Protein AF-A0A150SP52-F1 (afdb_monomer_lite)

Structure (mmCIF, N/CA/C/O backbone):
data_AF-A0A150SP52-F1
#
_entry.id   AF-A0A150SP52-F1
#
loop_
_atom_site.group_PDB
_atom_site.id
_atom_site.type_symbol
_atom_site.label_atom_id
_atom_site.label_alt_id
_atom_site.label_comp_id
_atom_site.label_asym_id
_atom_site.label_entity_id
_atom_site.label_seq_id
_atom_site.pdbx_PDB_ins_code
_atom_site.Cartn_x
_atom_site.Cartn_y
_atom_site.Cartn_z
_atom_site.occupancy
_atom_site.B_iso_or_equiv
_atom_site.auth_seq_id
_atom_site.auth_comp_id
_atom_site.auth_asym_id
_atom_site.auth_atom_id
_atom_site.pdbx_PDB_model_num
ATOM 1 N N . MET A 1 1 ? 2.725 12.149 -3.256 1.00 83.50 1 MET A N 1
ATOM 2 C CA . MET A 1 1 ? 2.586 10.810 -3.877 1.00 83.50 1 MET A CA 1
ATOM 3 C C . MET A 1 1 ? 3.387 10.650 -5.171 1.00 83.50 1 MET A C 1
ATOM 5 O O 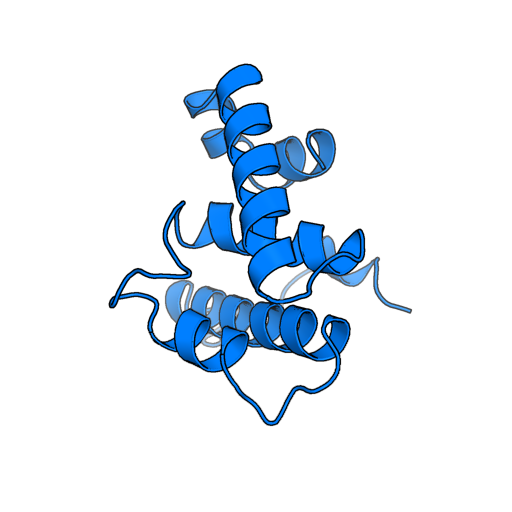. MET A 1 1 ? 4.352 9.914 -5.143 1.00 83.50 1 MET A O 1
ATOM 9 N N . LEU A 1 2 ? 3.062 11.315 -6.294 1.00 85.00 2 LEU A N 1
ATOM 10 C CA . LEU A 1 2 ? 3.757 11.040 -7.572 1.00 85.00 2 LEU A CA 1
ATOM 11 C C . LEU A 1 2 ? 5.269 11.324 -7.516 1.00 85.00 2 LEU A C 1
ATOM 13 O O . LEU A 1 2 ? 6.064 10.471 -7.881 1.00 85.00 2 LEU A O 1
ATOM 17 N N . THR A 1 3 ? 5.655 12.483 -6.979 1.00 88.06 3 THR A N 1
ATOM 18 C CA . THR A 1 3 ? 7.067 12.843 -6.767 1.00 88.06 3 THR A CA 1
ATOM 19 C C . THR A 1 3 ? 7.788 11.862 -5.837 1.00 88.06 3 THR A C 1
ATOM 21 O O . THR A 1 3 ? 8.936 11.524 -6.086 1.00 88.06 3 THR A O 1
ATOM 24 N N . HIS A 1 4 ? 7.102 11.357 -4.805 1.00 85.81 4 HIS A N 1
ATOM 25 C CA . HIS A 1 4 ? 7.640 10.328 -3.902 1.00 85.81 4 HIS A CA 1
ATOM 26 C C . HIS A 1 4 ? 7.919 9.024 -4.657 1.00 85.81 4 HIS A C 1
ATOM 28 O O . HIS A 1 4 ? 9.013 8.480 -4.565 1.00 85.81 4 HIS A O 1
ATOM 34 N N . LEU A 1 5 ? 6.980 8.577 -5.495 1.00 85.75 5 LEU A N 1
ATOM 35 C CA . LEU A 1 5 ? 7.156 7.375 -6.313 1.00 85.75 5 LEU A CA 1
ATOM 36 C C . LEU A 1 5 ? 8.259 7.534 -7.364 1.00 85.75 5 LEU A C 1
ATOM 38 O O . LEU A 1 5 ? 8.996 6.587 -7.606 1.00 85.75 5 LEU A O 1
ATOM 42 N N . GLN A 1 6 ? 8.421 8.724 -7.947 1.00 87.38 6 GLN A N 1
ATOM 43 C CA . GLN A 1 6 ? 9.538 9.024 -8.852 1.00 87.38 6 GLN A CA 1
ATOM 44 C C . GLN A 1 6 ? 10.900 8.931 -8.148 1.00 87.38 6 GLN A C 1
ATOM 46 O O . GLN A 1 6 ? 11.883 8.543 -8.770 1.00 87.38 6 GLN A O 1
ATOM 51 N N . GLN A 1 7 ? 10.968 9.268 -6.859 1.00 87.94 7 GLN A N 1
ATOM 52 C CA . GLN A 1 7 ? 12.196 9.169 -6.067 1.00 87.94 7 GLN A CA 1
ATOM 53 C C . GLN A 1 7 ? 12.476 7.735 -5.598 1.00 87.94 7 GLN A C 1
ATOM 55 O O . GLN A 1 7 ? 13.626 7.305 -5.616 1.00 87.94 7 GLN A O 1
ATOM 60 N N . MET A 1 8 ? 11.438 7.000 -5.192 1.00 84.12 8 MET A N 1
ATOM 61 C CA . MET A 1 8 ? 11.564 5.660 -4.605 1.00 84.12 8 MET A CA 1
ATOM 62 C C . MET A 1 8 ? 11.591 4.530 -5.643 1.00 84.12 8 MET A C 1
ATOM 64 O O . MET A 1 8 ? 12.293 3.540 -5.458 1.00 84.12 8 MET A O 1
ATOM 68 N N . PHE A 1 9 ? 10.848 4.674 -6.742 1.00 86.00 9 PHE A N 1
ATOM 69 C CA . PHE A 1 9 ? 10.674 3.651 -7.778 1.00 86.00 9 PHE A CA 1
ATOM 70 C C . PHE A 1 9 ? 10.883 4.222 -9.195 1.00 86.00 9 PHE A C 1
ATOM 72 O O . PHE A 1 9 ? 10.026 4.016 -10.061 1.00 86.00 9 PHE A O 1
ATOM 79 N N . PRO A 1 10 ? 12.006 4.917 -9.474 1.00 88.25 10 PRO A N 1
ATOM 80 C CA . PRO A 1 10 ? 12.205 5.638 -10.735 1.00 88.25 10 PRO A CA 1
ATOM 81 C C . PRO A 1 10 ? 12.036 4.729 -11.956 1.00 88.25 10 PRO A C 1
ATOM 83 O O . PRO A 1 10 ? 11.247 5.031 -12.843 1.00 88.25 10 PRO A O 1
ATOM 86 N N . ALA A 1 11 ? 12.661 3.547 -11.945 1.00 87.94 11 ALA A N 1
ATOM 87 C CA . ALA A 1 11 ? 12.563 2.593 -13.049 1.00 87.94 11 ALA A CA 1
ATOM 88 C C . ALA A 1 11 ? 11.125 2.097 -13.299 1.00 87.94 11 ALA A C 1
ATOM 90 O O . ALA A 1 11 ? 10.741 1.851 -14.439 1.00 87.94 11 ALA A O 1
ATOM 91 N N . TYR A 1 12 ? 10.318 1.945 -12.246 1.00 84.44 12 TYR A N 1
ATOM 92 C CA . TYR A 1 12 ? 8.936 1.482 -12.382 1.00 84.44 12 TYR A CA 1
ATOM 93 C C . TYR A 1 12 ? 8.030 2.595 -12.919 1.00 84.44 12 TYR A C 1
ATOM 95 O O . TYR A 1 12 ? 7.174 2.343 -13.768 1.00 84.44 12 TYR A O 1
ATOM 103 N N . VAL A 1 13 ? 8.254 3.833 -12.465 1.00 87.44 13 VAL A N 1
ATOM 104 C CA . VAL A 1 13 ? 7.565 5.020 -12.984 1.00 87.44 13 VAL A CA 1
ATOM 105 C C . VAL A 1 13 ? 7.924 5.269 -14.448 1.00 87.44 13 VAL A C 1
ATOM 107 O O . VAL A 1 13 ? 7.023 5.532 -15.238 1.00 87.44 13 VAL A O 1
ATOM 110 N N . ASP A 1 14 ? 9.190 5.108 -14.838 1.00 90.38 14 ASP A N 1
ATOM 111 C CA . ASP A 1 14 ? 9.633 5.263 -16.229 1.00 90.38 14 ASP A CA 1
ATOM 112 C C . ASP A 1 14 ? 8.946 4.258 -17.166 1.00 90.38 14 ASP A C 1
ATOM 114 O O . ASP A 1 14 ? 8.532 4.610 -18.270 1.00 90.38 14 ASP A O 1
ATOM 118 N N . VAL A 1 15 ? 8.771 3.011 -16.715 1.00 91.69 15 VAL A N 1
ATOM 119 C CA . VAL A 1 15 ? 8.079 1.965 -17.487 1.00 91.69 15 VAL A CA 1
ATOM 120 C C . VAL A 1 15 ? 6.571 2.220 -17.580 1.00 91.69 15 VAL A C 1
ATOM 122 O O . VAL A 1 15 ? 5.977 2.015 -18.638 1.00 91.69 15 VAL A O 1
ATOM 125 N N . LEU A 1 16 ? 5.932 2.648 -16.487 1.00 89.06 16 LEU A N 1
ATOM 126 C CA . LEU A 1 16 ? 4.492 2.939 -16.457 1.00 89.06 16 LEU A CA 1
ATOM 127 C C . LEU A 1 16 ? 4.123 4.257 -17.149 1.00 89.06 16 LEU A C 1
ATOM 129 O O . LEU A 1 16 ? 2.980 4.422 -17.585 1.00 89.06 16 LEU A O 1
ATOM 133 N N . GLY A 1 17 ? 5.056 5.207 -17.191 1.00 92.38 17 GLY A N 1
ATOM 134 C CA . GLY A 1 17 ? 4.798 6.603 -17.516 1.00 92.38 17 GLY A CA 1
ATOM 135 C C . GLY A 1 17 ? 3.933 7.312 -16.466 1.00 92.38 17 GLY A C 1
ATOM 136 O O . GLY A 1 17 ? 3.368 6.707 -15.547 1.00 92.38 17 GLY A O 1
ATOM 137 N N . ASP A 1 18 ? 3.787 8.628 -16.617 1.00 90.25 18 ASP A N 1
ATOM 138 C CA . ASP A 1 18 ? 3.021 9.463 -15.683 1.00 90.25 18 ASP A CA 1
ATOM 139 C C . ASP A 1 18 ? 1.549 9.040 -15.575 1.00 90.25 18 ASP A C 1
ATOM 141 O O . ASP A 1 18 ? 1.003 8.959 -14.470 1.00 90.25 18 ASP A O 1
ATOM 145 N N . ASP A 1 19 ? 0.899 8.739 -16.701 1.00 93.75 19 ASP A N 1
ATOM 146 C CA . ASP A 1 19 ? -0.515 8.352 -16.724 1.00 93.75 19 ASP A CA 1
ATOM 147 C C . ASP A 1 19 ? -0.745 6.989 -16.066 1.00 93.75 19 ASP A C 1
ATOM 149 O O . ASP A 1 19 ? -1.658 6.843 -15.246 1.00 93.75 19 ASP A O 1
ATOM 153 N N . GLY A 1 20 ? 0.117 6.008 -16.359 1.00 92.69 20 GLY A N 1
ATOM 154 C CA . GLY A 1 20 ? 0.080 4.691 -15.725 1.00 92.69 20 GLY A CA 1
ATOM 155 C C . GLY A 1 20 ? 0.335 4.784 -14.224 1.00 92.69 20 GLY A C 1
ATOM 156 O O . GLY A 1 20 ? -0.405 4.202 -13.428 1.00 92.69 20 GLY A O 1
ATOM 157 N N . THR A 1 21 ? 1.304 5.605 -13.819 1.00 93.25 21 THR A N 1
ATOM 158 C CA . THR A 1 21 ? 1.621 5.843 -12.406 1.00 93.25 21 THR A CA 1
ATOM 159 C C . THR A 1 21 ? 0.449 6.502 -11.681 1.00 93.25 21 THR A C 1
ATOM 161 O O . THR A 1 21 ? 0.044 6.053 -10.609 1.00 93.25 21 THR A O 1
ATOM 164 N N . ARG A 1 22 ? -0.182 7.523 -12.277 1.00 94.25 22 ARG A N 1
ATOM 165 C CA . ARG A 1 22 ? -1.384 8.163 -11.712 1.00 94.25 22 ARG A CA 1
ATOM 166 C C . ARG A 1 22 ? -2.564 7.200 -11.627 1.00 94.25 22 ARG A C 1
ATOM 168 O O . ARG A 1 22 ? -3.315 7.261 -10.653 1.00 94.25 22 ARG A O 1
ATOM 175 N N . ALA A 1 23 ? -2.748 6.331 -12.618 1.00 95.25 23 ALA A N 1
ATOM 176 C CA . ALA A 1 23 ? -3.791 5.311 -12.593 1.00 95.25 23 ALA A CA 1
ATOM 177 C C . ALA A 1 23 ? -3.553 4.291 -11.469 1.00 95.25 23 ALA A C 1
ATOM 179 O O . ALA A 1 23 ? -4.489 3.968 -10.736 1.00 95.25 23 ALA A O 1
ATOM 180 N N . LEU A 1 24 ? -2.306 3.848 -11.283 1.00 94.06 24 LEU A N 1
ATOM 181 C CA . LEU A 1 24 ? -1.937 2.916 -10.219 1.00 94.06 24 LEU A CA 1
ATOM 182 C C . LEU A 1 24 ? -2.097 3.546 -8.829 1.00 94.06 24 LEU A C 1
ATOM 184 O O . LEU A 1 24 ? -2.675 2.924 -7.943 1.00 94.06 24 LEU A O 1
ATOM 188 N N . VAL A 1 25 ? -1.708 4.814 -8.658 1.00 95.06 25 VAL A N 1
ATOM 189 C CA . VAL A 1 25 ? -1.971 5.575 -7.424 1.00 95.06 25 VAL A CA 1
ATOM 190 C C . VAL A 1 25 ? -3.468 5.642 -7.130 1.00 95.06 25 VAL A C 1
ATOM 192 O O . VAL A 1 25 ? -3.880 5.333 -6.016 1.00 95.06 25 VAL A O 1
ATOM 195 N N . LYS A 1 26 ? -4.301 6.015 -8.114 1.00 96.50 26 LYS A N 1
ATOM 196 C CA . LYS A 1 26 ? -5.764 6.076 -7.940 1.00 96.50 26 LYS A CA 1
ATOM 197 C C . LYS A 1 26 ? -6.336 4.720 -7.530 1.00 96.50 26 LYS A C 1
ATOM 199 O O . LYS A 1 26 ? -7.155 4.667 -6.618 1.00 96.50 26 LYS A O 1
ATOM 204 N N . LEU A 1 27 ? -5.876 3.639 -8.163 1.00 96.75 27 LEU A N 1
ATOM 205 C CA . LEU A 1 27 ? -6.262 2.278 -7.794 1.00 96.75 27 LEU A CA 1
ATOM 206 C C . LEU A 1 27 ? -5.878 1.961 -6.343 1.00 96.75 27 LEU A C 1
ATOM 208 O O . LEU A 1 27 ? -6.710 1.448 -5.597 1.00 96.75 27 LEU A O 1
ATOM 212 N N . GLY A 1 28 ? -4.653 2.301 -5.939 1.00 96.44 28 GLY A N 1
ATOM 213 C CA . GLY A 1 28 ? -4.179 2.141 -4.567 1.00 96.44 28 GLY A CA 1
ATOM 214 C C . GLY A 1 28 ? -5.033 2.906 -3.560 1.00 96.44 28 GLY A C 1
ATOM 215 O O . GLY A 1 28 ? -5.457 2.316 -2.574 1.00 96.44 28 GLY A O 1
ATOM 216 N N . VAL A 1 29 ? -5.385 4.166 -3.842 1.00 96.75 29 VAL A N 1
ATOM 217 C CA . VAL A 1 29 ? -6.291 4.958 -2.988 1.00 96.75 29 VAL A CA 1
ATOM 218 C C . VAL A 1 29 ? -7.655 4.280 -2.847 1.00 96.75 29 VAL A C 1
ATOM 220 O O . VAL A 1 29 ? -8.161 4.129 -1.736 1.00 96.75 29 VAL A O 1
ATOM 223 N N . THR A 1 30 ? -8.253 3.839 -3.957 1.00 97.75 30 THR A N 1
ATOM 224 C CA . THR A 1 30 ? -9.559 3.166 -3.934 1.00 97.75 30 THR A CA 1
ATOM 225 C C . THR A 1 30 ? -9.518 1.862 -3.137 1.00 97.75 30 THR A C 1
ATOM 227 O O . THR A 1 30 ? -10.437 1.599 -2.363 1.00 97.75 30 THR A O 1
ATOM 230 N N . ARG A 1 31 ? -8.468 1.048 -3.293 1.00 97.44 31 ARG A N 1
ATOM 231 C CA 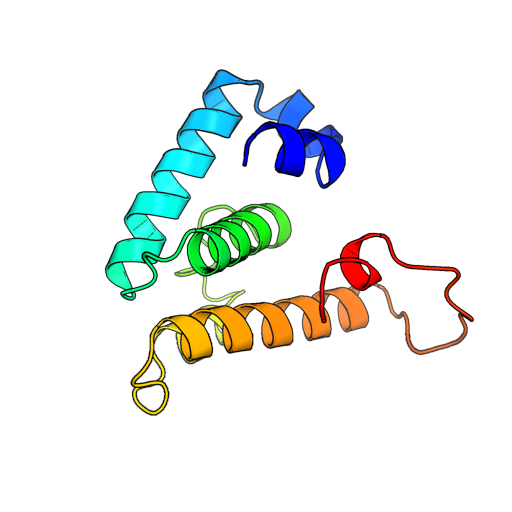. ARG A 1 31 ? -8.348 -0.222 -2.563 1.00 97.44 31 ARG A CA 1
ATOM 232 C C . ARG A 1 31 ? -8.011 -0.023 -1.087 1.00 97.44 31 ARG A C 1
ATOM 234 O O . ARG A 1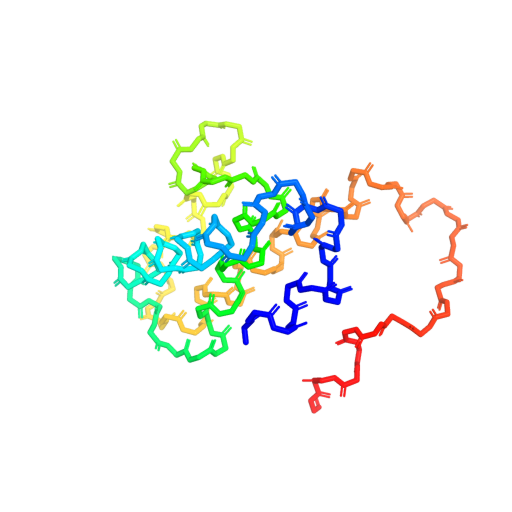 31 ? -8.625 -0.672 -0.250 1.00 97.44 31 ARG A O 1
ATOM 241 N N . ALA A 1 32 ? -7.130 0.917 -0.751 1.00 96.88 32 ALA A N 1
ATOM 242 C CA . ALA A 1 32 ? -6.824 1.274 0.634 1.00 96.88 32 ALA A CA 1
ATOM 243 C C . ALA A 1 32 ? -8.098 1.656 1.412 1.00 96.88 32 ALA A C 1
ATOM 245 O O . ALA A 1 32 ? -8.321 1.178 2.528 1.00 96.88 32 ALA A O 1
ATOM 246 N N . ALA A 1 33 ? -8.992 2.426 0.780 1.00 96.44 33 ALA A N 1
ATOM 247 C CA . ALA A 1 33 ? -10.269 2.814 1.371 1.00 96.44 33 ALA A CA 1
ATOM 248 C C . ALA A 1 33 ? -11.177 1.613 1.702 1.00 96.44 33 ALA A C 1
ATOM 250 O O . ALA A 1 33 ? -11.892 1.658 2.702 1.00 96.44 33 ALA A O 1
ATOM 251 N N . ALA A 1 34 ? -11.117 0.516 0.934 1.00 95.31 34 ALA A N 1
ATOM 252 C CA . ALA A 1 34 ? -11.870 -0.708 1.231 1.00 95.31 34 ALA A CA 1
ATOM 253 C C . ALA A 1 34 ? -11.422 -1.386 2.543 1.00 95.31 34 ALA A C 1
ATOM 255 O O . ALA A 1 34 ? -12.208 -2.097 3.165 1.00 95.31 34 ALA A O 1
ATOM 256 N N . TYR A 1 35 ? -10.196 -1.113 2.997 1.00 95.06 35 TYR A N 1
ATOM 257 C CA . TYR A 1 35 ? -9.648 -1.556 4.285 1.00 95.06 35 TYR A CA 1
ATOM 258 C C . TYR A 1 35 ? -9.733 -0.474 5.379 1.00 95.06 35 TYR A C 1
ATOM 260 O O . TYR A 1 35 ? -9.112 -0.591 6.442 1.00 95.06 35 TYR A O 1
ATOM 268 N N . GLY A 1 36 ? -10.477 0.607 5.119 1.00 95.00 36 GLY A N 1
ATOM 269 C CA . GLY A 1 36 ? -10.623 1.760 6.010 1.00 95.00 36 GLY A CA 1
ATOM 270 C C . GLY A 1 36 ? -9.404 2.686 6.049 1.00 95.00 36 GLY A C 1
ATOM 271 O O . GLY A 1 36 ? -9.401 3.651 6.811 1.00 95.00 36 GLY A O 1
ATOM 272 N N . ILE A 1 37 ? -8.368 2.420 5.247 1.00 96.31 37 ILE A N 1
ATOM 273 C CA . ILE A 1 37 ? -7.130 3.201 5.218 1.00 96.31 37 ILE A CA 1
ATOM 274 C C . ILE A 1 37 ? -7.369 4.449 4.363 1.00 96.31 37 ILE A C 1
ATOM 276 O O . ILE A 1 37 ? -7.327 4.398 3.135 1.00 96.31 37 ILE A O 1
ATOM 280 N N . VAL A 1 38 ? -7.653 5.569 5.027 1.00 95.06 38 VAL A N 1
ATOM 281 C CA . VAL A 1 38 ? -8.005 6.845 4.373 1.00 95.06 38 VAL A CA 1
ATOM 282 C C . VAL A 1 38 ? -7.059 7.996 4.715 1.00 95.06 38 VAL A C 1
ATOM 284 O O . VAL A 1 38 ? -7.134 9.051 4.089 1.00 95.06 38 VAL A O 1
ATOM 287 N N . SER A 1 39 ? -6.169 7.818 5.696 1.00 94.44 39 SER A N 1
ATOM 288 C CA . SER A 1 39 ? -5.159 8.825 6.025 1.00 94.44 39 SER A CA 1
ATOM 289 C C . SER A 1 39 ? -4.119 8.922 4.909 1.00 94.44 39 SER A C 1
ATOM 291 O O . SER A 1 39 ? -3.768 7.917 4.292 1.00 94.44 39 SER A O 1
ATOM 293 N N . GLU A 1 40 ? -3.588 10.122 4.664 1.00 93.31 40 GLU A N 1
ATOM 294 C CA . GLU A 1 40 ? -2.572 10.335 3.624 1.00 93.31 40 GLU A CA 1
ATOM 295 C C . GLU A 1 40 ? -1.365 9.405 3.814 1.00 93.31 40 GLU A C 1
ATOM 297 O O . GLU A 1 40 ? -0.933 8.743 2.871 1.00 93.31 40 GLU A O 1
ATOM 302 N N . ARG A 1 41 ? -0.881 9.285 5.057 1.00 92.62 41 ARG A N 1
ATOM 303 C CA . ARG A 1 41 ? 0.224 8.390 5.419 1.00 92.62 41 ARG A CA 1
ATOM 304 C C . ARG A 1 41 ? -0.113 6.922 5.156 1.00 92.62 41 ARG A C 1
ATOM 306 O O . ARG A 1 41 ? 0.696 6.215 4.563 1.00 92.62 41 ARG A O 1
ATOM 313 N N . GLY A 1 42 ? -1.294 6.462 5.568 1.00 95.50 42 GLY A N 1
ATOM 314 C CA . GLY A 1 42 ? -1.701 5.071 5.377 1.00 95.50 42 GLY A CA 1
ATOM 315 C C . GLY A 1 42 ? -1.886 4.716 3.902 1.00 95.50 42 GLY A C 1
ATOM 316 O O . GLY A 1 42 ? -1.458 3.652 3.460 1.00 95.50 42 GLY A O 1
ATOM 317 N N . VAL A 1 43 ? -2.462 5.630 3.119 1.00 96.56 43 VAL A N 1
ATOM 318 C CA . VAL A 1 43 ? -2.599 5.470 1.668 1.00 96.56 43 VAL A CA 1
ATOM 319 C C . VAL A 1 43 ? -1.227 5.449 0.993 1.00 96.56 43 VAL A C 1
ATOM 321 O O . VAL A 1 43 ? -1.015 4.620 0.111 1.00 96.56 43 VAL A O 1
ATOM 324 N N . CYS A 1 44 ? -0.288 6.304 1.413 1.00 95.00 44 CYS A N 1
ATOM 325 C CA . CYS A 1 44 ? 1.082 6.283 0.897 1.00 95.00 44 CYS A CA 1
ATOM 326 C C . CYS A 1 44 ? 1.737 4.917 1.124 1.00 95.00 44 CYS A C 1
ATOM 328 O O . CYS A 1 44 ? 2.221 4.320 0.171 1.00 95.00 44 CYS A O 1
ATOM 330 N N . ILE A 1 45 ? 1.654 4.381 2.348 1.00 95.81 45 ILE A N 1
ATOM 331 C CA . ILE A 1 45 ? 2.163 3.040 2.671 1.00 95.81 45 ILE A CA 1
ATOM 332 C C . ILE A 1 45 ? 1.534 1.984 1.758 1.00 95.81 45 ILE A C 1
ATOM 334 O O . ILE A 1 45 ? 2.238 1.161 1.182 1.00 95.81 45 ILE A O 1
ATOM 338 N N . TYR A 1 46 ? 0.210 2.006 1.605 1.00 97.56 46 TYR A N 1
ATOM 339 C CA . TYR A 1 46 ? -0.491 1.030 0.776 1.00 97.56 46 TYR A CA 1
ATOM 340 C C . TYR A 1 46 ? -0.018 1.069 -0.684 1.00 97.56 46 TYR A C 1
ATOM 342 O O . TYR A 1 46 ? 0.208 0.029 -1.303 1.00 97.56 46 TYR A O 1
ATOM 350 N N . VAL A 1 47 ? 0.141 2.274 -1.238 1.00 96.31 47 VAL A N 1
ATOM 351 C CA . VAL A 1 47 ? 0.637 2.473 -2.603 1.00 96.31 47 VAL A CA 1
ATOM 352 C C . VAL A 1 47 ? 2.095 2.024 -2.722 1.00 96.31 47 VAL A C 1
ATOM 354 O O . VAL A 1 47 ? 2.418 1.324 -3.675 1.00 96.31 47 VAL A O 1
ATOM 357 N N . ASP A 1 48 ? 2.959 2.339 -1.760 1.00 94.25 48 ASP A N 1
ATOM 358 C CA . ASP A 1 48 ? 4.363 1.913 -1.783 1.00 94.25 48 ASP A CA 1
ATOM 359 C C . ASP A 1 48 ? 4.483 0.379 -1.784 1.00 94.25 48 ASP A C 1
ATOM 361 O O . ASP A 1 48 ? 5.231 -0.195 -2.578 1.00 94.25 48 ASP A O 1
ATOM 365 N N . VAL A 1 49 ? 3.670 -0.306 -0.972 1.00 95.56 49 VAL A N 1
ATOM 366 C CA . VAL A 1 49 ? 3.605 -1.776 -0.954 1.00 95.56 49 VAL A CA 1
ATOM 367 C C . VAL A 1 49 ? 3.071 -2.328 -2.279 1.00 95.56 49 VAL A C 1
ATOM 369 O O . VAL A 1 49 ? 3.602 -3.316 -2.784 1.00 95.56 49 VAL A O 1
ATOM 372 N N . MET A 1 50 ? 2.089 -1.669 -2.902 1.00 95.69 50 MET A N 1
ATOM 373 C CA . MET A 1 50 ? 1.603 -2.036 -4.238 1.00 95.69 50 MET A CA 1
ATOM 374 C C . MET A 1 50 ? 2.694 -1.930 -5.312 1.00 95.69 50 MET A C 1
ATOM 376 O O . MET A 1 50 ? 2.759 -2.771 -6.207 1.00 95.69 50 MET A O 1
ATOM 380 N N . PHE A 1 51 ? 3.553 -0.914 -5.243 1.00 92.38 51 PHE A N 1
ATOM 381 C CA . PHE A 1 51 ? 4.673 -0.765 -6.175 1.00 92.38 51 PHE A CA 1
ATOM 382 C C . PHE A 1 51 ? 5.758 -1.822 -5.932 1.00 92.38 51 PHE A C 1
ATOM 384 O O . PHE A 1 51 ? 6.294 -2.369 -6.893 1.00 92.38 51 PHE A O 1
ATOM 391 N N . ALA A 1 52 ? 6.044 -2.152 -4.670 1.00 91.69 52 ALA A N 1
ATOM 392 C CA . ALA A 1 52 ? 7.083 -3.115 -4.312 1.00 91.69 52 ALA A CA 1
ATOM 393 C C . ALA A 1 52 ? 6.680 -4.581 -4.567 1.00 91.69 52 ALA A C 1
ATOM 395 O O . ALA A 1 52 ? 7.485 -5.365 -5.064 1.00 91.69 52 ALA A O 1
ATOM 396 N N . PHE A 1 53 ? 5.439 -4.958 -4.247 1.00 92.62 53 PHE A N 1
ATOM 397 C CA . PHE A 1 53 ? 4.970 -6.353 -4.293 1.00 92.62 53 PHE A CA 1
ATOM 398 C C . PHE A 1 53 ? 4.020 -6.646 -5.460 1.00 92.62 53 PHE A C 1
ATOM 400 O O . PHE A 1 53 ? 3.680 -7.802 -5.714 1.00 92.62 53 PHE A O 1
ATOM 407 N N . GLY A 1 54 ? 3.632 -5.615 -6.209 1.00 92.75 54 GLY A N 1
ATOM 408 C CA . GLY A 1 54 ? 2.791 -5.715 -7.392 1.00 92.75 54 GLY A CA 1
ATOM 409 C C . GLY A 1 54 ? 1.358 -5.239 -7.163 1.00 92.75 54 GLY A C 1
ATOM 410 O O . GLY A 1 54 ? 0.829 -5.215 -6.052 1.00 92.75 54 GLY A O 1
ATOM 411 N N . ARG A 1 55 ? 0.705 -4.886 -8.276 1.00 94.00 55 ARG A N 1
ATOM 412 C CA . ARG A 1 55 ? -0.634 -4.279 -8.325 1.00 94.00 55 ARG A CA 1
ATOM 413 C C . ARG A 1 55 ? -1.685 -4.993 -7.469 1.00 94.00 55 ARG A C 1
ATOM 415 O O . ARG A 1 55 ? -2.542 -4.326 -6.902 1.00 94.00 55 ARG A O 1
ATOM 422 N N . ASP A 1 56 ? -1.644 -6.320 -7.415 1.00 96.06 56 ASP A N 1
ATOM 423 C CA . ASP A 1 56 ? -2.676 -7.154 -6.791 1.00 96.06 56 ASP A CA 1
ATOM 424 C C . ASP A 1 56 ? -2.211 -7.838 -5.495 1.00 96.06 56 ASP A C 1
ATOM 426 O O . ASP A 1 56 ? -2.825 -8.815 -5.068 1.00 96.06 56 ASP A O 1
ATOM 430 N N . PHE A 1 57 ? -1.168 -7.310 -4.838 1.00 96.81 57 PHE A N 1
ATOM 431 C CA . PHE A 1 57 ? -0.612 -7.853 -3.588 1.00 96.81 57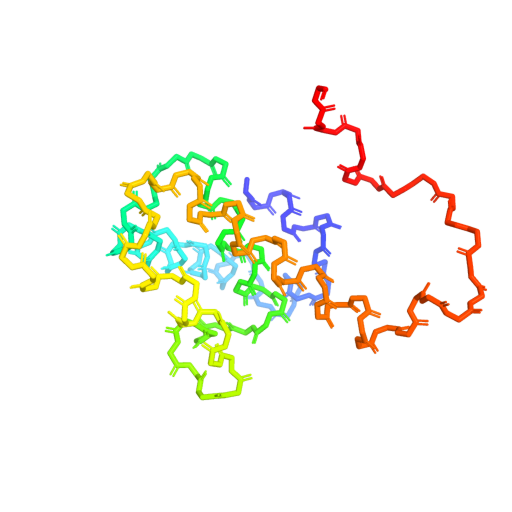 PHE A CA 1
ATOM 432 C C . PHE A 1 57 ? -1.665 -8.093 -2.485 1.00 96.81 57 PHE A C 1
ATOM 434 O O . PHE A 1 57 ? -1.509 -8.989 -1.665 1.00 96.81 57 PHE A O 1
ATOM 441 N N . ASP A 1 58 ? -2.756 -7.323 -2.469 1.00 96.69 58 ASP A N 1
ATOM 442 C CA . ASP A 1 58 ? -3.839 -7.427 -1.485 1.00 96.69 58 ASP A CA 1
ATOM 443 C C . ASP A 1 58 ? -4.839 -8.565 -1.769 1.00 96.69 58 ASP A C 1
ATOM 445 O O . ASP A 1 58 ? -5.823 -8.746 -1.050 1.00 96.69 58 ASP A O 1
ATOM 449 N N . SER A 1 59 ? -4.598 -9.336 -2.830 1.00 95.50 59 SER A N 1
ATOM 450 C CA . SER A 1 59 ? -5.414 -10.485 -3.240 1.00 95.50 59 SER A CA 1
ATOM 451 C C . SER A 1 59 ? -4.605 -11.657 -3.811 1.00 95.50 59 SER A C 1
ATOM 453 O O . SER A 1 59 ? -5.149 -12.750 -3.973 1.00 95.50 59 SER A O 1
ATOM 455 N N . ASP A 1 60 ? -3.317 -11.457 -4.098 1.00 94.81 60 ASP A N 1
ATOM 456 C CA . ASP A 1 60 ? -2.419 -12.479 -4.629 1.00 94.81 60 ASP A CA 1
ATOM 457 C C . ASP A 1 60 ? -2.040 -13.504 -3.538 1.00 94.81 60 ASP A C 1
ATOM 459 O O . ASP A 1 60 ? -1.508 -13.113 -2.495 1.00 94.81 60 ASP A O 1
ATOM 463 N N . PRO A 1 61 ? -2.231 -14.821 -3.760 1.00 92.00 61 PRO A N 1
ATOM 464 C CA . PRO A 1 61 ? -1.808 -15.863 -2.819 1.00 92.00 61 PRO A CA 1
ATOM 465 C C . PRO A 1 61 ? -0.314 -15.835 -2.465 1.00 92.00 61 PRO A C 1
ATOM 467 O O . PRO A 1 61 ? 0.067 -16.240 -1.368 1.00 92.00 61 PRO A O 1
ATOM 470 N N . ARG A 1 62 ? 0.548 -15.329 -3.357 1.00 91.75 62 ARG A N 1
ATOM 471 C CA . ARG A 1 62 ? 1.987 -15.130 -3.086 1.00 91.75 62 ARG A CA 1
ATOM 472 C C . ARG A 1 62 ? 2.228 -14.049 -2.030 1.00 91.75 62 ARG A C 1
ATOM 474 O O . ARG A 1 62 ? 3.285 -14.011 -1.405 1.00 91.75 62 ARG A O 1
ATOM 481 N N . CYS A 1 63 ? 1.233 -13.197 -1.807 1.00 94.44 63 CYS A N 1
ATOM 482 C CA . CYS A 1 63 ? 1.211 -12.134 -0.817 1.00 94.44 63 CYS A CA 1
ATOM 483 C C . CYS A 1 63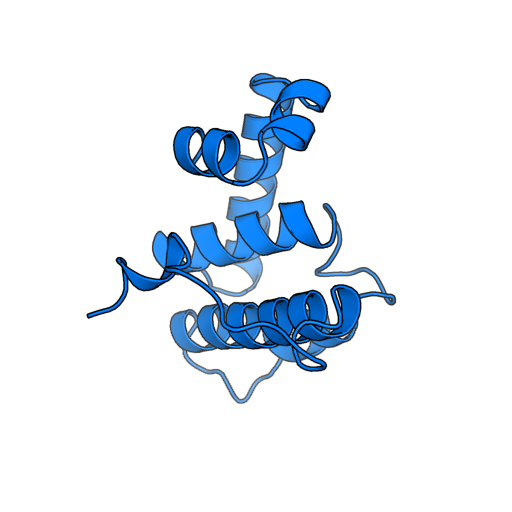 ? 0.187 -12.412 0.296 1.00 94.44 63 CYS A C 1
ATOM 485 O O . CYS A 1 63 ? -0.376 -11.476 0.856 1.00 94.44 63 CYS A O 1
ATOM 487 N N . ALA A 1 64 ? -0.028 -13.685 0.664 1.00 94.94 64 ALA A N 1
ATOM 488 C CA . ALA A 1 64 ? -0.963 -14.071 1.731 1.00 94.94 64 ALA A CA 1
ATOM 489 C C . ALA A 1 64 ? -0.771 -13.266 3.031 1.00 94.94 64 ALA A C 1
ATOM 491 O O . ALA A 1 64 ? -1.738 -12.840 3.647 1.00 94.94 64 ALA A O 1
ATOM 492 N N . TRP A 1 65 ? 0.476 -12.941 3.372 1.00 95.75 65 TRP A N 1
ATOM 493 C CA . TRP A 1 65 ? 0.821 -12.086 4.508 1.00 95.75 65 TRP A CA 1
ATOM 494 C C . TRP A 1 65 ? 0.152 -10.706 4.489 1.00 95.75 65 TRP A C 1
ATOM 496 O O . TRP A 1 65 ? -0.215 -10.186 5.539 1.00 95.75 65 TRP A O 1
ATOM 506 N N . ALA A 1 66 ? 0.003 -10.098 3.311 1.00 96.88 66 ALA A N 1
ATOM 507 C CA . ALA A 1 66 ? -0.618 -8.791 3.170 1.00 96.88 66 ALA A CA 1
ATOM 508 C C . ALA A 1 66 ? -2.128 -8.912 3.363 1.00 96.88 66 ALA A C 1
ATOM 510 O O . ALA A 1 66 ? -2.729 -8.070 4.024 1.00 96.88 66 ALA A O 1
ATOM 511 N N . ILE A 1 67 ? -2.723 -9.988 2.838 1.00 95.12 67 ILE A N 1
ATOM 512 C CA . ILE A 1 67 ? -4.137 -10.322 3.038 1.00 95.12 67 ILE A CA 1
ATOM 513 C C . ILE A 1 67 ? -4.418 -10.508 4.530 1.00 95.12 67 ILE A C 1
ATOM 515 O O . ILE A 1 67 ? -5.369 -9.914 5.041 1.00 95.12 67 ILE A O 1
ATOM 519 N N . ASP A 1 68 ? -3.577 -11.281 5.219 1.00 95.94 68 ASP A N 1
ATOM 520 C CA . ASP A 1 68 ? -3.709 -11.560 6.648 1.00 95.94 68 ASP A CA 1
ATOM 521 C C . ASP A 1 68 ? -3.653 -10.264 7.463 1.00 95.94 68 ASP A C 1
ATOM 523 O O . ASP A 1 68 ? -4.554 -10.000 8.254 1.00 95.94 68 ASP A O 1
ATOM 527 N N . VAL A 1 69 ? -2.670 -9.397 7.201 1.00 96.38 69 VAL A N 1
ATOM 528 C CA . VAL A 1 69 ? -2.534 -8.105 7.894 1.00 96.38 69 VAL A CA 1
ATOM 529 C C . VAL A 1 69 ? -3.700 -7.158 7.592 1.00 96.38 69 VAL A C 1
ATOM 531 O O . VAL A 1 69 ? -4.253 -6.535 8.499 1.00 96.38 69 VAL A O 1
ATOM 534 N N . LEU A 1 70 ? -4.098 -7.029 6.324 1.00 96.06 70 LEU A N 1
ATOM 535 C CA . LEU A 1 70 ? -5.163 -6.108 5.915 1.00 96.06 70 LEU A CA 1
ATOM 536 C C . LEU A 1 70 ? -6.536 -6.533 6.447 1.00 96.06 70 LEU A C 1
ATOM 538 O O . LEU A 1 70 ? -7.388 -5.676 6.702 1.00 96.06 70 LEU A O 1
ATOM 542 N N . ARG A 1 71 ? -6.756 -7.838 6.627 1.00 95.12 71 ARG A N 1
ATOM 543 C CA . ARG A 1 71 ? -8.028 -8.405 7.092 1.00 95.12 71 ARG A CA 1
ATOM 544 C C . ARG A 1 71 ? -8.032 -8.789 8.568 1.00 95.12 71 ARG A C 1
ATOM 546 O O . ARG A 1 71 ? -9.069 -9.251 9.040 1.00 95.12 71 ARG A O 1
ATOM 553 N N . ASP A 1 72 ? -6.936 -8.570 9.292 1.00 94.75 72 ASP A N 1
ATOM 554 C CA . ASP A 1 72 ? -6.854 -8.895 10.713 1.00 94.75 72 ASP A CA 1
ATOM 555 C C . ASP A 1 72 ? -7.896 -8.080 11.515 1.00 94.75 72 ASP A C 1
ATOM 557 O O . ASP A 1 72 ? -7.822 -6.841 11.574 1.00 94.75 72 ASP A O 1
ATOM 561 N N . PRO A 1 73 ? -8.887 -8.745 12.146 1.00 91.12 73 PRO A N 1
ATOM 562 C CA . PRO A 1 73 ? -9.915 -8.068 12.929 1.00 91.12 73 PRO A CA 1
ATOM 563 C C . PRO A 1 73 ? -9.378 -7.470 14.239 1.00 91.12 73 PRO A C 1
ATOM 565 O O . PRO A 1 73 ? -10.078 -6.676 14.874 1.00 91.12 73 PRO A O 1
ATOM 568 N N . GLN A 1 74 ? -8.162 -7.824 14.671 1.00 92.06 74 GLN A N 1
ATOM 569 C CA . GLN A 1 74 ? -7.530 -7.246 15.857 1.00 92.06 74 GLN A CA 1
ATOM 570 C C . GLN A 1 74 ? -7.141 -5.776 15.643 1.00 92.06 74 GLN A C 1
ATOM 572 O O . GLN A 1 74 ? -7.147 -4.993 16.597 1.00 92.06 74 GLN A O 1
ATOM 577 N N . TYR A 1 75 ? -6.870 -5.363 14.402 1.00 89.94 75 TYR A N 1
ATOM 578 C CA . TYR A 1 75 ? -6.508 -3.984 14.070 1.00 89.94 75 TYR A CA 1
ATOM 579 C C . TYR A 1 75 ? -7.762 -3.131 13.874 1.00 89.94 75 TYR A C 1
ATOM 581 O O . TYR A 1 75 ? -8.218 -2.875 12.763 1.00 89.94 75 TYR A O 1
ATOM 589 N N . LYS A 1 76 ? -8.359 -2.680 14.978 1.00 85.94 76 LYS A N 1
ATOM 590 C CA . LYS A 1 76 ? -9.576 -1.848 14.928 1.00 85.94 76 LYS A CA 1
ATOM 591 C C . LYS A 1 76 ? -9.342 -0.480 14.286 1.00 85.94 76 LYS A C 1
ATOM 593 O O . LYS A 1 76 ? -10.263 0.092 13.712 1.00 85.94 76 LYS A O 1
ATOM 598 N N . ASP A 1 77 ? -8.119 0.022 14.386 1.00 89.50 77 ASP A N 1
ATOM 599 C CA . ASP A 1 77 ? -7.699 1.303 13.839 1.00 89.50 77 ASP A CA 1
ATOM 600 C C . ASP A 1 77 ? -7.034 1.125 12.452 1.00 89.50 77 ASP A C 1
ATOM 602 O O . ASP A 1 77 ? -6.111 0.312 12.308 1.00 89.50 77 ASP A O 1
ATOM 606 N N . PRO A 1 78 ? -7.483 1.861 11.416 1.00 88.50 78 PRO A N 1
ATOM 607 C CA . PRO A 1 78 ? -6.872 1.813 10.092 1.00 88.50 78 PRO A CA 1
ATOM 608 C C . PRO A 1 78 ? -5.407 2.254 10.032 1.00 88.50 78 PRO A C 1
ATOM 610 O O . PRO A 1 78 ? -4.679 1.778 9.161 1.00 88.50 78 PRO A O 1
ATOM 613 N N . GLU A 1 79 ? -4.956 3.138 10.924 1.00 88.88 79 GLU A N 1
ATOM 614 C CA . GLU A 1 79 ? -3.559 3.581 10.937 1.00 88.88 79 GLU A CA 1
ATOM 615 C C . GLU A 1 79 ? -2.627 2.460 11.410 1.00 88.88 79 GLU A C 1
ATOM 617 O O . GLU A 1 79 ? -1.624 2.162 10.760 1.00 88.88 79 GLU A O 1
ATOM 622 N N . THR A 1 80 ? -3.031 1.744 12.456 1.00 93.62 80 THR A N 1
ATOM 623 C CA . THR A 1 80 ? -2.386 0.523 12.941 1.00 93.62 80 THR A CA 1
ATOM 624 C C . THR A 1 80 ? -2.318 -0.522 11.834 1.00 93.62 80 THR A C 1
ATOM 626 O O . THR A 1 80 ? -1.261 -1.106 11.613 1.00 93.62 80 THR A O 1
ATOM 629 N N . ARG A 1 81 ? -3.410 -0.732 11.086 1.00 94.88 81 ARG A N 1
ATOM 630 C CA . ARG A 1 81 ? -3.423 -1.667 9.949 1.00 94.88 81 ARG A CA 1
ATOM 631 C C . ARG A 1 81 ? -2.387 -1.286 8.889 1.00 94.88 81 ARG A C 1
ATOM 633 O O . ARG A 1 81 ? -1.629 -2.145 8.447 1.00 94.88 81 ARG A O 1
ATOM 640 N N . ALA A 1 82 ? -2.334 -0.015 8.492 1.00 95.38 82 ALA A N 1
ATOM 641 C CA . ALA A 1 82 ? -1.346 0.454 7.524 1.00 95.38 82 ALA A CA 1
ATOM 642 C C . ALA A 1 82 ? 0.089 0.308 8.059 1.00 95.38 82 ALA A C 1
ATOM 644 O O . ALA A 1 82 ? 0.972 -0.149 7.340 1.00 95.38 82 ALA A O 1
ATOM 645 N N . PHE A 1 83 ? 0.324 0.621 9.334 1.00 95.00 83 PHE A N 1
ATOM 646 C CA . PHE A 1 83 ? 1.634 0.458 9.961 1.00 95.00 83 PHE A CA 1
ATOM 647 C C . PHE A 1 83 ? 2.089 -1.009 9.997 1.00 95.00 83 PHE A C 1
ATOM 649 O O . PHE A 1 83 ? 3.218 -1.314 9.621 1.00 95.00 83 PHE A O 1
ATOM 656 N N . ARG A 1 84 ? 1.197 -1.940 10.355 1.00 96.81 84 ARG A N 1
ATOM 657 C CA . ARG A 1 84 ? 1.493 -3.381 10.316 1.00 96.81 84 ARG A CA 1
ATOM 658 C C . ARG A 1 84 ? 1.779 -3.876 8.905 1.00 96.81 84 ARG A C 1
ATOM 660 O O . ARG A 1 84 ? 2.647 -4.726 8.723 1.00 96.81 84 ARG A O 1
ATOM 667 N N . LEU A 1 85 ? 1.089 -3.324 7.905 1.00 97.06 85 LEU A N 1
ATOM 668 C CA . LEU A 1 85 ? 1.367 -3.640 6.507 1.00 97.06 85 LEU A CA 1
ATOM 669 C C . LEU A 1 85 ? 2.786 -3.206 6.120 1.00 97.06 85 LEU A C 1
ATOM 671 O O . LEU A 1 85 ? 3.502 -3.977 5.487 1.00 97.06 85 LEU A O 1
ATOM 675 N N . TYR A 1 86 ? 3.201 -2.008 6.538 1.00 95.56 86 TYR A N 1
ATOM 676 C CA . TYR A 1 86 ? 4.560 -1.513 6.329 1.00 95.56 86 TYR A CA 1
ATOM 677 C C . TYR A 1 86 ? 5.614 -2.411 6.989 1.00 95.56 86 TYR A C 1
ATOM 679 O O . TYR A 1 86 ? 6.559 -2.823 6.323 1.00 95.56 86 TYR A O 1
ATOM 687 N N . GLU A 1 87 ? 5.446 -2.767 8.266 1.00 95.75 87 GLU A N 1
ATOM 688 C CA . GLU A 1 87 ? 6.393 -3.648 8.967 1.00 95.75 87 GLU A CA 1
ATOM 689 C C . GLU A 1 87 ? 6.531 -5.007 8.267 1.00 95.75 87 GLU A C 1
ATOM 691 O O . GLU A 1 87 ? 7.641 -5.490 8.035 1.00 95.75 87 GLU A O 1
ATOM 696 N N . ALA A 1 88 ? 5.404 -5.607 7.873 1.00 95.75 88 ALA A N 1
ATOM 697 C CA . ALA A 1 88 ? 5.393 -6.899 7.197 1.00 95.75 88 ALA A CA 1
ATOM 698 C C . ALA A 1 88 ? 6.011 -6.852 5.788 1.00 95.75 88 ALA A C 1
ATOM 700 O O . ALA A 1 88 ? 6.598 -7.848 5.347 1.00 95.75 88 ALA A O 1
ATOM 701 N N . ALA A 1 89 ? 5.885 -5.714 5.098 1.00 94.94 89 ALA A N 1
ATOM 702 C CA . ALA A 1 89 ? 6.523 -5.449 3.815 1.00 94.94 89 ALA A CA 1
ATOM 703 C C . ALA A 1 89 ? 8.043 -5.299 3.968 1.00 94.94 89 ALA A C 1
ATOM 705 O O . ALA A 1 89 ? 8.795 -5.957 3.252 1.00 94.94 89 ALA A O 1
ATOM 706 N N . MET A 1 90 ? 8.496 -4.491 4.931 1.00 91.69 90 MET A N 1
ATOM 707 C CA . MET A 1 90 ? 9.923 -4.262 5.179 1.00 91.69 90 MET A CA 1
ATOM 708 C C . MET A 1 90 ? 10.651 -5.545 5.566 1.00 91.69 90 MET A C 1
ATOM 710 O O . MET A 1 90 ? 11.676 -5.847 4.967 1.00 91.69 90 MET A O 1
ATOM 714 N N . ALA A 1 91 ? 10.077 -6.354 6.461 1.00 92.56 91 ALA A N 1
ATOM 715 C CA . ALA A 1 91 ? 10.662 -7.644 6.829 1.00 92.56 91 ALA A CA 1
ATOM 716 C C . ALA A 1 91 ? 10.912 -8.543 5.602 1.00 92.56 91 ALA A C 1
ATOM 718 O O . ALA A 1 91 ? 11.928 -9.220 5.508 1.00 92.56 91 ALA A O 1
ATOM 719 N N . ARG A 1 92 ? 10.013 -8.507 4.611 1.00 91.69 92 ARG A N 1
ATOM 720 C CA . ARG A 1 92 ? 10.148 -9.304 3.383 1.00 91.69 92 ARG A CA 1
ATOM 721 C C . ARG A 1 92 ? 11.153 -8.746 2.396 1.00 91.69 92 ARG A C 1
ATOM 723 O O . ARG A 1 92 ? 11.777 -9.525 1.684 1.00 91.69 92 ARG A O 1
ATOM 730 N N . LEU A 1 93 ? 11.280 -7.425 2.321 1.00 87.69 93 LEU A N 1
ATOM 731 C CA . LEU A 1 93 ? 12.332 -6.801 1.527 1.00 87.69 93 LEU A CA 1
ATOM 732 C C . LEU A 1 93 ? 13.702 -7.105 2.135 1.00 87.69 93 LEU A C 1
ATOM 734 O O . LEU A 1 93 ? 14.610 -7.477 1.399 1.00 87.69 93 LEU A O 1
ATOM 738 N N . ASP A 1 94 ? 13.826 -7.043 3.459 1.00 86.56 94 ASP A N 1
ATOM 739 C CA . ASP A 1 94 ? 15.055 -7.391 4.173 1.00 86.56 94 ASP A CA 1
ATOM 740 C C . ASP A 1 94 ? 15.451 -8.855 3.952 1.00 86.56 94 ASP A C 1
ATOM 742 O O . ASP A 1 94 ? 16.606 -9.133 3.614 1.00 86.56 94 ASP A O 1
ATOM 746 N N . ASP A 1 95 ? 14.490 -9.777 4.070 1.00 82.94 95 ASP A N 1
ATOM 747 C CA . ASP A 1 95 ? 14.698 -11.202 3.799 1.00 82.94 95 ASP A CA 1
ATOM 748 C C . ASP A 1 95 ? 15.107 -11.443 2.336 1.00 82.94 95 ASP A C 1
ATOM 750 O O . ASP A 1 95 ? 16.043 -12.195 2.062 1.00 82.94 95 ASP A O 1
ATOM 754 N N . ALA A 1 96 ? 14.435 -10.786 1.383 1.00 78.00 96 ALA A N 1
ATOM 755 C CA . ALA A 1 96 ? 14.717 -10.927 -0.046 1.00 78.00 96 ALA A CA 1
ATOM 756 C C . ALA A 1 96 ? 16.080 -10.343 -0.451 1.00 78.00 96 ALA A C 1
ATOM 758 O O . ALA A 1 96 ? 16.708 -10.840 -1.386 1.00 78.00 96 ALA A O 1
ATOM 759 N N . LEU A 1 97 ? 16.532 -9.295 0.240 1.00 73.94 97 LEU A N 1
ATOM 760 C CA . LEU A 1 97 ? 17.818 -8.641 0.005 1.00 73.94 97 LEU A CA 1
ATOM 761 C C . LEU A 1 97 ? 18.960 -9.244 0.844 1.00 73.94 97 LEU A C 1
ATOM 763 O O . LEU A 1 97 ? 20.116 -8.882 0.635 1.00 73.94 97 LEU A O 1
ATOM 767 N N . GLY A 1 98 ? 18.667 -10.160 1.776 1.00 63.03 98 GLY A N 1
ATOM 768 C CA . GLY A 1 98 ? 19.667 -10.797 2.638 1.00 63.03 98 GLY A CA 1
ATOM 769 C C . GLY A 1 98 ? 20.394 -9.819 3.572 1.00 63.03 98 GLY A C 1
ATOM 770 O O . GLY A 1 98 ? 21.529 -10.080 3.973 1.00 63.03 98 GLY A O 1
ATOM 771 N N . LEU A 1 99 ? 19.766 -8.687 3.915 1.00 60.12 99 LEU A N 1
ATOM 772 C CA . LEU A 1 99 ? 20.417 -7.522 4.541 1.00 60.12 99 LEU A CA 1
ATOM 773 C C . LEU A 1 99 ? 20.910 -7.729 5.985 1.00 60.12 99 LEU A C 1
ATOM 775 O O . LEU A 1 99 ? 21.517 -6.829 6.557 1.00 60.12 99 LEU A O 1
ATOM 779 N N . TRP A 1 100 ? 20.727 -8.915 6.562 1.00 48.12 100 TRP A N 1
ATOM 780 C CA . TRP A 1 100 ? 21.167 -9.237 7.922 1.00 48.12 100 TRP A CA 1
ATOM 781 C C . TRP A 1 100 ? 22.426 -10.114 7.974 1.00 48.12 100 TRP A C 1
ATOM 783 O O . TRP A 1 100 ? 22.839 -10.508 9.063 1.00 48.12 100 TRP A O 1
ATOM 793 N N . ALA A 1 101 ? 23.059 -10.417 6.832 1.00 47.09 101 ALA A N 1
ATOM 794 C CA . ALA A 1 101 ? 24.312 -11.171 6.837 1.00 47.09 101 ALA A CA 1
ATOM 795 C C . ALA A 1 101 ? 25.550 -10.294 7.105 1.00 47.09 101 ALA A C 1
ATOM 797 O O . ALA A 1 101 ? 26.400 -10.722 7.877 1.00 47.09 101 ALA A O 1
ATOM 798 N N . GLU A 1 102 ? 25.685 -9.090 6.524 1.00 44.12 102 GLU A N 1
ATOM 799 C CA . GLU A 1 102 ? 26.926 -8.306 6.694 1.00 44.12 102 GLU A CA 1
ATOM 800 C C . GLU A 1 102 ? 26.870 -6.871 6.122 1.00 44.12 102 GLU A C 1
ATOM 802 O O . GLU A 1 102 ? 27.624 -6.546 5.211 1.00 44.12 102 GLU A O 1
ATOM 807 N N . VAL A 1 103 ? 25.995 -5.966 6.588 1.00 41.56 103 VAL A N 1
ATOM 808 C CA . VAL A 1 103 ? 26.072 -4.556 6.132 1.00 41.56 103 VAL A CA 1
ATOM 809 C C . VAL A 1 103 ? 25.778 -3.554 7.250 1.00 41.56 103 VAL A C 1
ATOM 811 O O . VAL A 1 103 ? 24.650 -3.403 7.706 1.00 41.56 103 VAL A O 1
ATOM 814 N N . THR A 1 104 ? 26.805 -2.791 7.631 1.00 48.72 104 THR A N 1
ATOM 815 C CA . THR A 1 104 ? 26.665 -1.482 8.284 1.00 48.72 104 THR A CA 1
ATOM 816 C C . THR A 1 104 ? 25.988 -0.529 7.297 1.00 48.72 104 THR A C 1
ATOM 818 O O . THR A 1 104 ? 26.617 -0.090 6.336 1.00 48.72 104 THR A O 1
ATOM 821 N N . ILE A 1 105 ? 24.701 -0.238 7.491 1.00 49.97 105 ILE A N 1
ATOM 822 C CA . ILE A 1 105 ? 23.919 0.628 6.595 1.00 49.97 105 ILE A CA 1
ATOM 823 C C . ILE A 1 105 ? 24.273 2.101 6.871 1.00 49.97 105 ILE A C 1
ATOM 825 O O . ILE A 1 105 ? 24.060 2.561 7.995 1.00 49.97 105 ILE A O 1
ATOM 829 N N . PRO A 1 106 ? 24.758 2.884 5.887 1.00 41.66 106 PRO A N 1
ATOM 830 C CA . PRO A 1 106 ? 24.764 4.331 6.002 1.00 41.66 106 PRO A CA 1
ATOM 831 C C . PRO A 1 106 ? 23.363 4.867 5.669 1.00 41.66 106 PRO A C 1
ATOM 833 O O . PRO A 1 106 ? 22.859 4.650 4.572 1.00 41.66 106 PRO A O 1
ATOM 836 N N . GLU A 1 107 ? 22.750 5.541 6.646 1.00 51.03 107 GLU A N 1
ATOM 837 C CA . GLU A 1 107 ? 21.667 6.535 6.522 1.00 51.03 107 GLU A CA 1
ATOM 838 C C . GLU A 1 107 ? 20.628 6.253 5.409 1.00 51.03 107 GLU A C 1
ATOM 840 O O . GLU A 1 107 ? 20.655 6.829 4.320 1.00 51.03 107 GLU A O 1
ATOM 845 N N . HIS A 1 108 ? 19.666 5.376 5.709 1.00 50.22 108 HIS A N 1
ATOM 846 C CA . HIS A 1 108 ? 18.512 5.097 4.852 1.00 50.22 108 HIS A CA 1
ATOM 847 C C . HIS A 1 108 ? 17.606 6.344 4.708 1.00 50.22 108 HIS A C 1
ATOM 849 O O . HIS A 1 108 ? 17.198 6.903 5.724 1.00 50.22 108 HIS A O 1
ATOM 855 N N . PRO A 1 109 ? 17.189 6.772 3.501 1.00 49.00 109 PRO A N 1
ATOM 856 C CA . PRO A 1 109 ? 16.418 8.010 3.306 1.00 49.00 109 PRO A CA 1
ATOM 857 C C . PRO A 1 109 ? 15.046 8.043 4.010 1.00 49.00 109 PRO A C 1
ATOM 859 O O . PRO A 1 109 ? 14.509 9.125 4.243 1.00 49.00 109 PRO A O 1
ATOM 862 N N . LEU A 1 110 ? 14.498 6.889 4.414 1.00 46.47 110 LEU A N 1
ATOM 863 C CA . LEU A 1 110 ? 13.261 6.811 5.213 1.00 46.47 110 LEU A CA 1
ATOM 864 C C . LEU A 1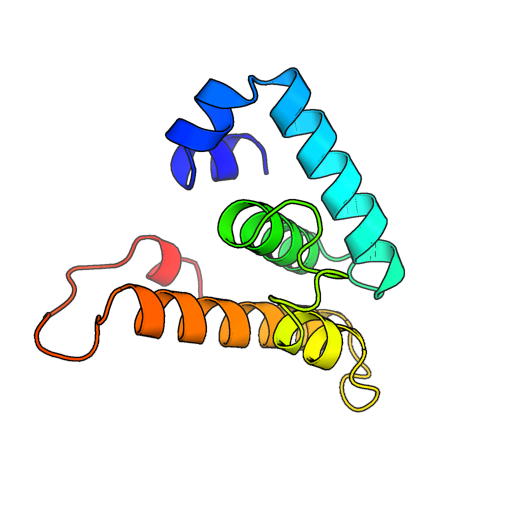 110 ? 13.466 6.941 6.737 1.00 46.47 110 LEU A C 1
ATOM 866 O O . LEU A 1 110 ? 12.479 7.023 7.463 1.00 46.47 110 LEU A O 1
ATOM 870 N N . SER A 1 111 ? 14.704 7.012 7.247 1.00 49.00 111 SER A N 1
ATOM 871 C CA . SER A 1 111 ? 14.963 7.237 8.684 1.00 49.00 111 SER A CA 1
ATOM 872 C C . SER A 1 111 ? 14.679 8.678 9.124 1.00 49.00 111 SER A C 1
ATOM 874 O O . SER A 1 111 ? 14.473 8.945 10.303 1.00 49.00 111 SER A O 1
ATOM 876 N N . ARG A 1 112 ? 14.630 9.619 8.172 1.00 43.72 112 ARG A N 1
ATOM 877 C CA . ARG A 1 112 ? 14.533 11.063 8.433 1.00 43.72 112 ARG A CA 1
ATOM 878 C C . ARG A 1 112 ? 13.098 11.590 8.570 1.00 43.72 112 ARG A C 1
ATOM 880 O O . ARG A 1 112 ? 12.914 12.791 8.740 1.00 43.72 112 ARG A O 1
ATOM 887 N N . VAL A 1 113 ? 12.093 10.716 8.460 1.00 44.69 113 VAL A N 1
ATOM 888 C CA . VAL A 1 113 ? 10.655 11.073 8.422 1.00 44.69 113 VAL A CA 1
ATOM 889 C C . VAL A 1 113 ? 9.867 10.454 9.596 1.00 44.69 113 VAL A C 1
ATOM 891 O O . VAL A 1 113 ? 8.635 10.445 9.606 1.00 44.69 113 VAL A O 1
ATOM 894 N N . LEU A 1 114 ? 10.559 9.949 10.619 1.00 33.41 114 LEU A N 1
ATOM 895 C CA . LEU A 1 114 ? 9.953 9.507 11.877 1.00 33.41 114 LEU A CA 1
ATOM 896 C C . LEU A 1 114 ? 10.407 10.440 13.017 1.00 33.41 114 LEU A C 1
ATOM 898 O O . LEU A 1 114 ? 11.601 10.735 13.077 1.00 33.41 114 LEU A O 1
ATOM 902 N N . PRO A 1 115 ? 9.489 10.952 13.862 1.00 40.97 115 PRO A N 1
ATOM 903 C CA . PRO A 1 115 ? 9.849 11.659 15.091 1.00 40.97 115 PRO A CA 1
ATOM 904 C C . PRO A 1 115 ? 10.447 10.723 16.147 1.00 40.97 115 PRO A C 1
ATOM 906 O O . PRO A 1 115 ? 10.104 9.517 16.138 1.00 40.97 115 PRO A O 1
#

Organism: Sorangium cellulosum (NCBI:txid56)

Sequence (115 aa):
MLTHLQQMFPAYVDVLGDDGTRALVKLGVTRAAAYGIVSERGVCIYVDVMFAFGRDFDSDPRCAWAIDVLRDPQYKDPETRAFRLYEAAMARLDDALGLWAEVTIPEHPLSRVLP

pLDDT: mean 85.47, std 17.11, range [33.41, 97.75]

Secondary structure (DSSP, 8-state):
-HHHHHHH-HHHHHHHHHHHHHHHHHHHHHHHHHTT--SHHHHHHHHHHHHHH-TTTTT-GGGHHHHHHHH-TT--SHHHHHHHHHHHHHHHHHHHHTTTSS------GGGGG--

Foldseek 3Di:
DQVVCCVVPVVLCVVCDPVNLVVLLVLLCVVLVVLVQNDPVLSVLSSVLCSVVHSPLCPDPVNVVLVCLSPPPVCPDSVVSSVSSNVSSVVVVCVVVVVPPDDPDPDDVVVVPDD

Radius of gyration: 14.44 Å; chains: 1; bounding box: 39×29×33 Å